Protein AF-A0A6J2UHM6-F1 (afdb_monomer)

Organism: Drosophila lebanonensis (NCBI:txid7225)

Nearest PDB structures (foldseek):
  1sgo-assembly1_A  TM=9.075E-01  e=4.689E-05  Homo sapiens
  2x3h-assembly1_B  TM=3.919E-01  e=9.092E-01  Vectrevirus K15
  8op8-assembly1_A  TM=6.649E-01  e=2.980E+00  Thermochaetoides thermophila
  4gyi-assembly1_A  TM=5.660E-01  e=3.826E+00  Thermochaetoides thermophila DSM 1495
  4gyg-assembly1_A  TM=4.730E-01  e=9.177E+00  Thermochaetoides thermophila DSM 1495

Foldseek 3Di:
DAWDPQDDDDPFKTWDWDAEPVRFIFIWIQGPQAIFTQDSDPPDGPPVCCPPPRGPDGDHYPVRVCVVPYVVVVVVVVVVVVVVVVVVVPPPPPPPPDDDDPDDDD

Solvent-accessible surface area (backbone atoms only — not comparable to full-atom values): 6386 Å² total; per-residue (Å²): 113,48,71,44,89,77,49,76,70,59,100,64,38,36,39,36,27,39,60,42,88,84,71,49,45,29,10,28,39,40,41,93,80,23,39,25,47,39,27,68,42,67,73,45,71,46,81,88,59,41,83,76,69,73,36,71,53,63,24,81,41,73,65,59,43,43,53,73,78,20,66,59,50,50,50,53,51,51,52,52,50,54,52,52,53,52,55,57,72,68,54,72,84,83,85,80,85,80,85,88,82,94,78,88,87,132

Radius of gyration: 24.58 Å; Cα contacts (8 Å, |Δi|>4): 141; chains: 1; bounding box: 58×30×74 Å

Sequence (106 aa):
MFMSKVLPCGSYEAYLNLTTIEQKTYCVEVTSNGYRIVSFEYDTIDSDKIDDGFIDLSFESPEALLTEISPSYVVAFGESLCAKLSEIQRRPDNDNYYGNNERGSS

pLDDT: mean 84.95, std 16.57, range [48.72, 97.69]

Mean predicted aligned error: 9.73 Å

Secondary structure (DSSP, 8-state):
-EE-SSS---SSEEEEEEE-TT--EEEEEEETTEEEEEESSTT---TTSGGGSSSS-EESSHHHHHHHH-HHHHHHHHHHHHHHHHHHHHS---------------

Structure (mmCIF, N/CA/C/O backbone):
data_AF-A0A6J2UHM6-F1
#
_entry.id   AF-A0A6J2UHM6-F1
#
loop_
_atom_site.group_PDB
_atom_site.id
_atom_site.type_symbol
_atom_site.label_atom_id
_atom_site.label_alt_id
_atom_site.label_comp_id
_atom_site.label_asym_id
_atom_site.label_entity_id
_atom_site.label_seq_id
_atom_site.pdbx_PDB_ins_code
_atom_site.Cartn_x
_atom_site.Cartn_y
_atom_site.Cartn_z
_atom_site.occupancy
_atom_site.B_iso_or_equiv
_atom_site.auth_seq_id
_atom_site.auth_comp_id
_atom_site.auth_asym_id
_atom_site.auth_atom_id
_atom_site.pdbx_PDB_model_num
ATOM 1 N N . MET A 1 1 ? -7.044 -2.088 -2.609 1.00 91.06 1 MET A N 1
ATOM 2 C CA . MET A 1 1 ? -5.670 -2.616 -2.700 1.00 91.06 1 MET A CA 1
ATOM 3 C C . MET A 1 1 ? -5.731 -4.015 -3.297 1.00 91.06 1 MET A C 1
AT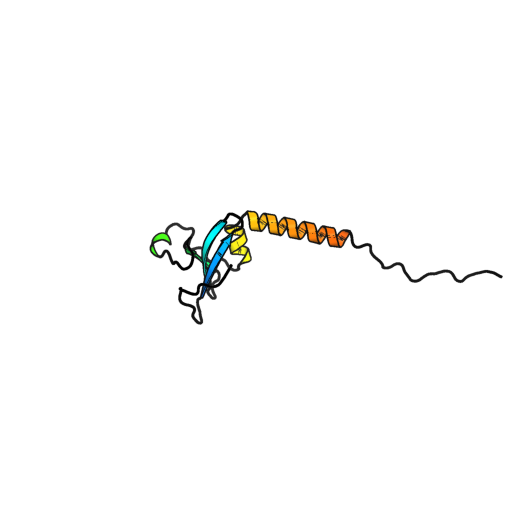OM 5 O O . MET A 1 1 ? -6.579 -4.790 -2.870 1.00 91.06 1 MET A O 1
ATOM 9 N N . PHE A 1 2 ? -4.933 -4.299 -4.326 1.00 96.19 2 PHE A N 1
ATOM 10 C CA . PHE A 1 2 ? -4.921 -5.570 -5.062 1.00 96.19 2 PHE A CA 1
ATOM 11 C C . PHE A 1 2 ? -3.546 -5.821 -5.702 1.00 96.19 2 PHE A C 1
ATOM 13 O O . PHE A 1 2 ? -2.811 -4.878 -5.968 1.00 96.19 2 PHE A O 1
ATOM 20 N N . MET A 1 3 ? -3.199 -7.084 -5.960 1.00 96.25 3 MET A N 1
ATOM 21 C CA . MET A 1 3 ? -1.933 -7.439 -6.618 1.00 96.25 3 MET A CA 1
ATOM 22 C C . MET A 1 3 ? -1.963 -7.090 -8.108 1.00 96.25 3 MET A C 1
ATOM 24 O O . MET A 1 3 ? -2.970 -7.350 -8.778 1.00 96.25 3 MET A O 1
ATOM 28 N N . 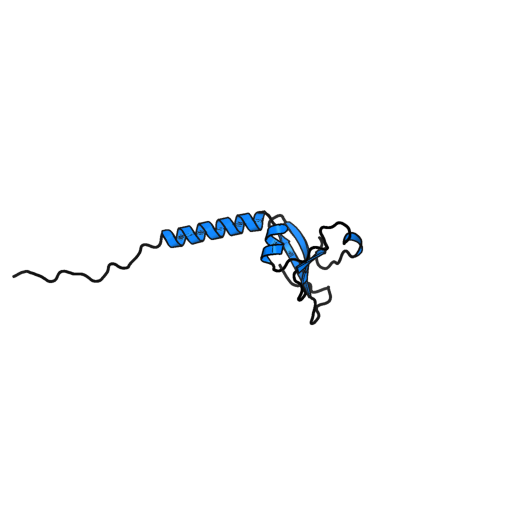SER A 1 4 ? -0.857 -6.556 -8.627 1.00 96.69 4 SER A N 1
ATOM 29 C CA . SER A 1 4 ? -0.665 -6.375 -10.065 1.00 96.69 4 SER A CA 1
ATOM 30 C C . SER A 1 4 ? -0.763 -7.722 -10.778 1.00 96.69 4 SER A C 1
ATOM 32 O O . SER A 1 4 ? -0.236 -8.734 -10.317 1.00 96.69 4 SER A O 1
ATOM 34 N N . LYS A 1 5 ? -1.458 -7.731 -11.917 1.00 94.75 5 LYS A N 1
ATOM 35 C CA . LYS A 1 5 ? -1.524 -8.889 -12.826 1.00 94.75 5 LYS A CA 1
ATOM 36 C C . LYS A 1 5 ? -0.643 -8.712 -14.060 1.00 94.75 5 LYS A C 1
ATOM 38 O O . LYS A 1 5 ? -0.596 -9.606 -14.900 1.00 94.75 5 LYS A O 1
ATOM 43 N N . VAL A 1 6 ? -0.028 -7.540 -14.189 1.00 95.44 6 VAL A N 1
ATOM 44 C CA . VAL A 1 6 ? 0.737 -7.118 -15.363 1.00 95.44 6 VAL A CA 1
ATOM 45 C C . VAL A 1 6 ? 2.228 -7.179 -15.060 1.00 95.44 6 VAL A C 1
ATOM 47 O O . VAL A 1 6 ? 2.999 -7.658 -15.889 1.00 95.44 6 VAL A O 1
ATOM 50 N N . LEU A 1 7 ? 2.625 -6.727 -13.870 1.00 94.25 7 LEU A N 1
ATOM 51 C CA . LEU A 1 7 ? 4.016 -6.732 -13.443 1.00 94.25 7 LEU A CA 1
ATOM 52 C C . LEU A 1 7 ? 4.460 -8.133 -12.986 1.00 94.25 7 LEU A C 1
ATOM 54 O O . LEU A 1 7 ? 3.628 -8.929 -12.533 1.00 94.25 7 LEU A O 1
ATOM 58 N N . PRO A 1 8 ? 5.764 -8.452 -13.094 1.00 90.75 8 PRO A N 1
ATOM 59 C CA . PRO A 1 8 ? 6.301 -9.736 -12.662 1.00 90.75 8 PRO A CA 1
ATOM 60 C C . PRO A 1 8 ? 5.973 -10.030 -11.195 1.00 90.75 8 PRO A C 1
ATOM 62 O O . PRO A 1 8 ? 6.176 -9.202 -10.317 1.00 90.75 8 PRO A O 1
ATOM 65 N N . CYS A 1 9 ? 5.485 -11.235 -10.917 1.00 90.12 9 CYS A N 1
ATOM 66 C CA . CYS A 1 9 ? 5.305 -11.726 -9.555 1.00 90.12 9 CYS A CA 1
ATOM 67 C C . CYS A 1 9 ? 6.178 -12.969 -9.397 1.00 90.12 9 CYS A C 1
ATOM 69 O O . CYS A 1 9 ? 5.898 -14.011 -9.994 1.00 90.12 9 CYS A O 1
ATOM 71 N N . GLY A 1 10 ? 7.262 -12.833 -8.639 1.00 89.50 10 GLY A N 1
ATOM 72 C CA . GLY A 1 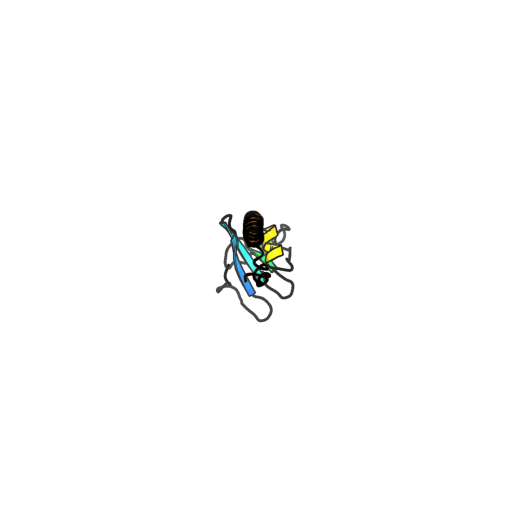10 ? 8.251 -13.878 -8.413 1.00 89.50 10 GLY A CA 1
ATOM 73 C C . GLY A 1 10 ? 8.264 -14.378 -6.972 1.00 89.50 10 GLY A C 1
ATOM 74 O O . GLY A 1 10 ? 7.432 -14.014 -6.146 1.00 89.50 10 GLY A O 1
ATOM 75 N N . SER A 1 11 ? 9.251 -15.217 -6.657 1.00 89.94 11 SER A N 1
ATOM 76 C CA . SER A 1 11 ? 9.448 -15.742 -5.298 1.00 89.94 11 SER A CA 1
ATOM 77 C C . SER A 1 11 ? 9.960 -14.696 -4.300 1.00 89.94 11 SER A C 1
ATOM 79 O O . SER A 1 11 ? 9.890 -14.935 -3.098 1.00 89.94 11 SER A O 1
ATOM 81 N N . TYR A 1 12 ? 10.509 -13.577 -4.785 1.00 89.69 12 TYR A N 1
ATOM 82 C CA . TYR A 1 12 ? 11.213 -12.577 -3.968 1.00 89.69 12 TYR A CA 1
ATOM 83 C C . TYR A 1 12 ? 10.653 -11.159 -4.097 1.00 89.69 12 TYR A C 1
ATOM 85 O O . TYR A 1 12 ? 10.954 -10.312 -3.258 1.00 89.69 12 TYR A O 1
ATOM 93 N N . GLU A 1 13 ? 9.838 -10.915 -5.119 1.00 93.06 13 GLU A N 1
ATOM 94 C CA . GLU A 1 1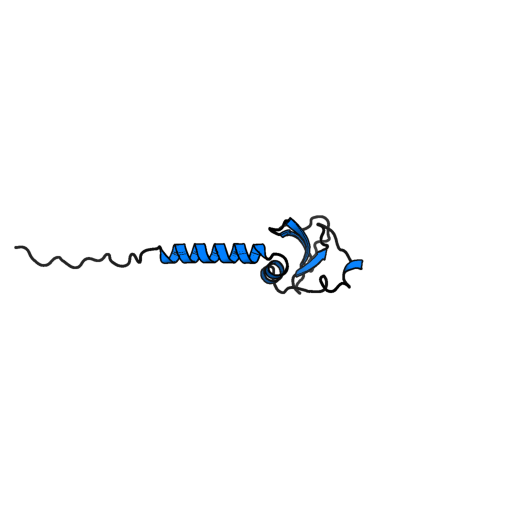3 ? 9.224 -9.620 -5.382 1.00 93.06 13 GLU A CA 1
ATOM 95 C C . GLU A 1 13 ? 7.816 -9.806 -5.944 1.00 93.06 13 GLU A C 1
ATOM 97 O O . GLU A 1 13 ? 7.537 -10.747 -6.697 1.00 93.06 13 GLU A O 1
ATOM 102 N N . ALA A 1 14 ? 6.925 -8.901 -5.566 1.00 95.88 14 ALA A N 1
ATOM 103 C CA . ALA A 1 14 ? 5.595 -8.789 -6.130 1.00 95.88 14 ALA A CA 1
ATOM 104 C C . ALA A 1 14 ? 5.165 -7.322 -6.137 1.00 95.88 14 ALA A C 1
ATOM 106 O O . ALA A 1 14 ? 5.704 -6.511 -5.390 1.00 95.88 14 ALA A O 1
ATOM 107 N N . TYR A 1 15 ? 4.162 -6.986 -6.945 1.00 96.69 15 TYR A N 1
ATOM 108 C CA . TYR A 1 15 ? 3.691 -5.609 -7.066 1.00 96.69 15 TYR A CA 1
ATOM 109 C C . TYR A 1 15 ? 2.240 -5.477 -6.643 1.00 96.69 15 TYR A C 1
ATOM 111 O O . TYR A 1 15 ? 1.390 -6.324 -6.930 1.00 96.69 15 TYR A O 1
ATOM 119 N N . LEU A 1 16 ? 1.962 -4.378 -5.964 1.00 96.50 16 LEU A N 1
ATOM 120 C CA . LEU A 1 16 ? 0.713 -4.094 -5.307 1.00 96.50 16 LEU A CA 1
ATOM 121 C C . LEU A 1 16 ? 0.196 -2.730 -5.743 1.00 96.50 16 LEU A C 1
ATOM 123 O O . LEU A 1 16 ? 0.840 -1.705 -5.550 1.00 96.50 16 LEU A O 1
ATOM 127 N N . ASN A 1 17 ? -1.033 -2.724 -6.230 1.00 97.69 17 ASN A N 1
ATOM 128 C CA . ASN A 1 17 ? -1.760 -1.523 -6.579 1.00 97.69 17 ASN A CA 1
ATOM 129 C C . ASN A 1 17 ? -2.691 -1.119 -5.438 1.00 97.69 17 ASN A C 1
ATOM 131 O O . ASN A 1 17 ? -3.474 -1.926 -4.912 1.00 97.69 17 ASN A O 1
ATOM 135 N N . LEU A 1 18 ? -2.657 0.156 -5.066 1.00 96.69 18 LEU A N 1
ATOM 136 C CA . LEU A 1 18 ? -3.578 0.707 -4.080 1.00 96.69 18 LEU A CA 1
ATOM 137 C C . LEU A 1 18 ? -4.020 2.121 -4.439 1.00 96.69 18 LEU A C 1
ATOM 139 O O . LEU A 1 18 ? -3.292 2.888 -5.062 1.00 96.69 18 LEU A O 1
ATOM 143 N N . THR A 1 19 ? -5.232 2.448 -4.003 1.00 97.62 19 THR A N 1
ATOM 144 C CA . THR A 1 19 ? -5.754 3.810 -4.007 1.00 97.62 19 THR A CA 1
ATOM 145 C C . THR A 1 19 ? -6.077 4.189 -2.579 1.00 97.62 19 THR A C 1
ATOM 147 O O . THR A 1 19 ? -6.729 3.420 -1.867 1.00 97.62 19 THR A O 1
ATOM 150 N N . THR A 1 20 ? -5.579 5.343 -2.157 1.00 96.94 20 THR A N 1
ATOM 151 C CA . THR A 1 20 ? -5.841 5.885 -0.828 1.00 96.94 20 THR A CA 1
ATOM 152 C C . THR A 1 20 ? -7.256 6.450 -0.748 1.00 96.94 20 THR A C 1
ATOM 154 O O . THR A 1 20 ? -7.941 6.619 -1.759 1.00 96.94 20 THR A O 1
ATOM 157 N N . ILE A 1 21 ? -7.712 6.776 0.461 1.00 96.25 21 ILE A N 1
ATOM 158 C CA . ILE A 1 21 ? -9.037 7.381 0.670 1.00 96.25 21 ILE A CA 1
ATOM 159 C C . ILE A 1 21 ? -9.143 8.733 -0.063 1.00 96.25 21 ILE A C 1
ATOM 161 O O . ILE A 1 21 ? -10.202 9.085 -0.578 1.00 96.25 21 ILE A O 1
ATOM 165 N N . GLU A 1 22 ? -8.025 9.449 -0.199 1.00 95.75 22 GLU A N 1
ATOM 166 C CA . GLU A 1 22 ? -7.891 10.704 -0.949 1.00 95.75 22 GLU A CA 1
ATOM 167 C C . GLU A 1 22 ? -7.848 10.523 -2.475 1.00 95.75 22 GLU A C 1
ATOM 169 O O . GLU A 1 22 ? -7.575 11.486 -3.189 1.00 95.75 22 GLU A O 1
ATOM 174 N N . GLN A 1 23 ? -8.098 9.313 -2.985 1.00 96.94 23 GLN A N 1
ATOM 175 C CA . GLN A 1 23 ? -8.085 8.977 -4.415 1.00 96.94 23 GLN A CA 1
ATOM 176 C C . GLN A 1 23 ? -6.707 9.086 -5.085 1.00 96.94 23 GLN A C 1
ATOM 178 O O . GLN A 1 23 ? -6.613 9.195 -6.308 1.00 96.94 23 GLN A O 1
ATOM 183 N N . LYS A 1 24 ? -5.622 9.019 -4.306 1.00 96.00 24 LYS A N 1
ATOM 184 C CA . LYS A 1 24 ? -4.267 8.921 -4.857 1.00 96.00 24 LYS A CA 1
ATOM 185 C C . LYS A 1 24 ? -3.922 7.472 -5.145 1.00 96.00 24 LYS A C 1
ATOM 187 O O . LYS A 1 24 ? -4.212 6.596 -4.335 1.00 96.00 24 LYS A O 1
ATOM 192 N N . THR A 1 25 ? -3.295 7.240 -6.286 1.00 96.62 25 THR A N 1
ATOM 193 C CA . THR A 1 25 ? -2.961 5.906 -6.779 1.00 96.62 25 THR A CA 1
ATOM 194 C C . THR A 1 25 ? -1.468 5.646 -6.650 1.00 96.62 25 THR A C 1
ATOM 196 O O . THR A 1 25 ? -0.661 6.554 -6.824 1.00 96.62 25 THR A O 1
ATOM 199 N N . TYR A 1 26 ? -1.121 4.406 -6.310 1.00 95.25 26 TYR A N 1
ATOM 200 C CA . TYR A 1 26 ? 0.253 3.960 -6.128 1.00 95.25 26 TYR A CA 1
ATOM 201 C C . TYR A 1 26 ? 0.421 2.532 -6.650 1.00 95.25 26 TYR A C 1
ATOM 203 O O . TYR A 1 26 ? -0.457 1.685 -6.445 1.00 95.25 26 TYR A O 1
ATOM 211 N N . CYS A 1 27 ? 1.575 2.274 -7.258 1.00 95.62 27 CYS A N 1
ATOM 212 C CA . CYS A 1 27 ? 2.134 0.941 -7.441 1.00 95.62 27 CYS A CA 1
ATOM 213 C C . CYS A 1 27 ? 3.289 0.768 -6.454 1.00 95.62 27 CYS A C 1
ATOM 215 O O . CYS A 1 27 ? 4.161 1.633 -6.332 1.00 95.62 27 CYS A O 1
ATOM 217 N N . VAL A 1 28 ? 3.267 -0.339 -5.723 1.00 95.00 28 VAL A N 1
ATOM 218 C CA . VAL A 1 28 ? 4.168 -0.627 -4.612 1.00 95.00 28 VAL A CA 1
ATOM 219 C C . VAL A 1 28 ? 4.839 -1.962 -4.867 1.00 95.00 28 VAL A C 1
ATOM 221 O O . VAL A 1 28 ? 4.172 -2.976 -5.051 1.00 95.00 28 VAL A O 1
ATOM 224 N N . GLU A 1 29 ? 6.159 -1.969 -4.856 1.00 94.75 29 GLU A N 1
ATOM 225 C CA . GLU A 1 29 ? 6.957 -3.181 -4.833 1.00 94.75 29 GLU A CA 1
ATOM 226 C C . GLU A 1 29 ? 6.996 -3.745 -3.412 1.00 94.75 29 GLU A C 1
ATOM 228 O O . GLU A 1 29 ? 7.212 -3.025 -2.434 1.00 94.75 29 GLU A O 1
ATOM 233 N N . VAL A 1 30 ? 6.775 -5.048 -3.308 1.00 94.88 30 VAL A N 1
ATOM 234 C CA . VAL A 1 30 ? 6.772 -5.811 -2.066 1.00 94.88 30 VAL A CA 1
ATOM 235 C C . VAL A 1 30 ? 7.902 -6.821 -2.142 1.00 94.88 30 VAL A C 1
ATOM 237 O O . VAL A 1 30 ? 7.882 -7.721 -2.981 1.00 94.88 30 VAL A O 1
ATOM 240 N N . THR A 1 31 ? 8.872 -6.687 -1.245 1.00 93.88 31 THR A N 1
ATOM 241 C CA . THR A 1 31 ? 10.006 -7.611 -1.114 1.00 93.88 31 THR A CA 1
ATOM 242 C C . THR A 1 31 ? 10.170 -8.042 0.341 1.00 93.88 31 THR A C 1
ATOM 244 O O . THR A 1 31 ? 9.465 -7.568 1.234 1.00 93.88 31 THR A O 1
ATOM 247 N N . SER A 1 32 ? 11.148 -8.906 0.622 1.00 92.19 32 SER A N 1
ATOM 248 C CA . SER A 1 32 ? 11.541 -9.217 2.004 1.00 92.19 32 SER A CA 1
ATOM 249 C C . SER A 1 32 ? 12.032 -7.999 2.794 1.00 92.19 32 SER A C 1
ATOM 251 O O . SER A 1 32 ? 12.052 -8.050 4.020 1.00 92.19 32 SER A O 1
ATOM 253 N N . ASN A 1 33 ? 12.444 -6.928 2.109 1.00 89.94 33 ASN A N 1
ATOM 254 C CA . ASN A 1 33 ? 12.950 -5.707 2.734 1.00 89.94 33 ASN A CA 1
ATOM 255 C C . ASN A 1 33 ? 11.834 -4.704 3.059 1.00 89.94 33 ASN A C 1
ATOM 257 O O . ASN A 1 33 ? 12.111 -3.680 3.678 1.00 89.94 33 ASN A O 1
ATOM 261 N N . GLY A 1 34 ? 10.593 -4.992 2.654 1.00 94.00 34 GLY A N 1
ATOM 262 C CA . GLY A 1 34 ? 9.432 -4.159 2.934 1.00 94.00 34 GLY A CA 1
ATOM 263 C C . GLY A 1 34 ? 8.699 -3.709 1.675 1.00 94.00 34 GLY A C 1
ATOM 264 O O . GLY A 1 34 ? 8.640 -4.426 0.672 1.00 94.00 34 GLY A O 1
ATOM 265 N N . TYR A 1 35 ? 8.116 -2.518 1.767 1.00 94.69 35 TYR A N 1
ATOM 266 C CA . TYR A 1 35 ? 7.202 -1.940 0.790 1.00 94.69 35 TYR A CA 1
ATOM 267 C C . TYR A 1 35 ? 7.810 -0.665 0.231 1.00 94.69 35 TYR A C 1
ATOM 269 O O . TYR A 1 35 ? 8.099 0.253 0.992 1.00 94.69 35 TYR A O 1
ATOM 277 N N . ARG A 1 36 ? 7.982 -0.579 -1.083 1.00 93.50 36 ARG A N 1
ATOM 278 C CA . ARG A 1 36 ? 8.556 0.597 -1.740 1.00 93.50 36 ARG A CA 1
ATOM 279 C C . ARG A 1 36 ? 7.616 1.089 -2.823 1.00 93.50 36 ARG A C 1
ATOM 281 O O . ARG A 1 36 ? 7.172 0.308 -3.656 1.00 93.50 36 ARG A O 1
ATOM 288 N N . ILE A 1 37 ? 7.290 2.375 -2.821 1.00 93.06 37 ILE A N 1
ATOM 289 C CA . ILE A 1 37 ? 6.478 2.971 -3.890 1.00 93.06 37 ILE A CA 1
ATOM 290 C C . ILE A 1 37 ? 7.341 3.019 -5.140 1.00 93.06 37 ILE A C 1
ATOM 292 O O . ILE A 1 37 ? 8.415 3.588 -5.084 1.00 93.06 37 ILE A O 1
ATOM 296 N N . VAL A 1 38 ? 6.879 2.455 -6.252 1.00 92.56 38 VAL A N 1
ATOM 297 C CA . VAL A 1 38 ? 7.624 2.431 -7.524 1.00 92.56 38 VAL A CA 1
ATOM 298 C C . VAL A 1 38 ? 6.944 3.227 -8.635 1.00 92.56 38 VAL A C 1
ATOM 300 O O . VAL A 1 38 ? 7.566 3.496 -9.659 1.00 92.56 38 VAL A O 1
ATOM 303 N N . SER A 1 39 ? 5.681 3.621 -8.451 1.00 93.06 39 SER A N 1
ATOM 304 C CA . SER A 1 39 ? 4.967 4.537 -9.347 1.00 93.06 39 SER A CA 1
ATOM 305 C C . SER A 1 39 ? 3.738 5.146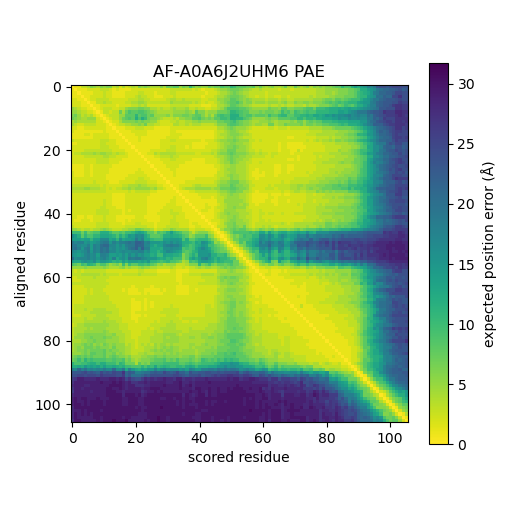 -8.665 1.00 93.06 39 SER A C 1
ATOM 307 O O . SER A 1 39 ? 3.218 4.606 -7.684 1.00 93.06 39 SER A O 1
ATOM 309 N N . PHE A 1 40 ? 3.246 6.258 -9.217 1.00 92.94 40 PHE A N 1
ATOM 310 C CA . PHE A 1 40 ? 1.949 6.864 -8.879 1.00 92.94 40 PHE A CA 1
ATOM 311 C C . PHE A 1 40 ? 0.814 6.423 -9.823 1.00 92.94 40 PHE A C 1
ATOM 313 O O . PHE A 1 40 ? -0.305 6.935 -9.757 1.00 92.94 40 PHE A O 1
ATOM 320 N N . GLU A 1 41 ? 1.089 5.461 -10.701 1.00 94.62 41 GLU A N 1
ATOM 321 C CA . GLU A 1 41 ? 0.111 4.815 -11.569 1.00 94.62 41 GLU A CA 1
ATOM 322 C C . GLU A 1 41 ? 0.088 3.311 -11.296 1.00 94.62 41 GLU A C 1
ATOM 324 O O . GLU A 1 41 ? 1.085 2.725 -10.879 1.00 94.62 41 GLU A O 1
ATOM 329 N N . TYR A 1 42 ? -1.066 2.677 -11.506 1.00 97.06 42 TYR A N 1
ATOM 330 C CA . TYR A 1 42 ? -1.171 1.226 -11.385 1.00 97.06 42 TYR A CA 1
ATOM 331 C C . TYR A 1 42 ? -0.3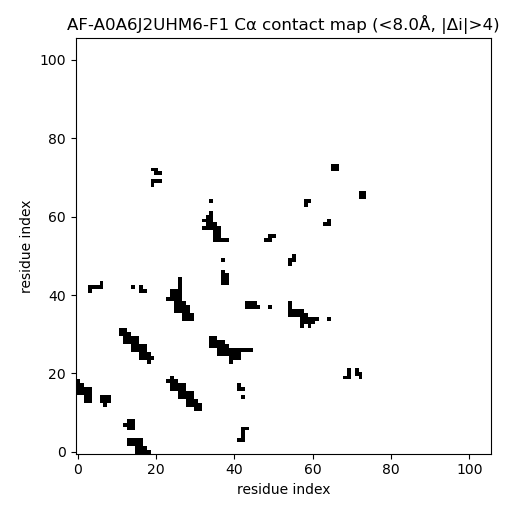19 0.514 -12.421 1.00 97.06 42 TYR A C 1
ATOM 333 O O . TYR A 1 42 ? -0.229 0.963 -13.559 1.00 97.06 42 TYR A O 1
ATOM 341 N N . ASP A 1 43 ? 0.201 -0.653 -12.037 1.00 96.44 43 ASP A N 1
ATOM 342 C CA . ASP A 1 43 ? 0.882 -1.572 -12.954 1.00 96.44 43 ASP A CA 1
ATOM 343 C C . ASP A 1 43 ? 2.106 -0.958 -13.666 1.00 96.44 43 ASP A C 1
ATOM 345 O O . ASP A 1 43 ? 2.541 -1.460 -14.701 1.00 96.44 43 ASP A O 1
ATOM 349 N N . THR A 1 44 ? 2.688 0.092 -13.081 1.00 94.69 44 THR A N 1
ATOM 350 C CA . THR A 1 44 ? 3.813 0.849 -13.642 1.00 94.69 44 THR A CA 1
ATOM 351 C C . THR A 1 44 ? 4.995 0.873 -12.670 1.00 94.69 44 THR A C 1
ATOM 353 O O . THR A 1 44 ? 4.823 0.794 -11.451 1.00 94.69 44 THR A O 1
ATOM 356 N N . ILE A 1 45 ? 6.207 0.980 -13.222 1.00 91.94 45 ILE A N 1
ATOM 357 C CA . ILE A 1 45 ? 7.465 1.212 -12.501 1.00 91.94 45 ILE A CA 1
ATOM 358 C C . ILE A 1 45 ? 8.133 2.427 -13.159 1.00 91.94 45 ILE A C 1
ATOM 360 O O . ILE A 1 45 ? 8.544 2.355 -14.316 1.00 91.94 45 ILE A O 1
ATOM 364 N N . ASP A 1 46 ? 8.222 3.549 -12.446 1.00 87.56 46 ASP A N 1
ATOM 365 C CA . ASP A 1 46 ? 8.854 4.784 -12.923 1.00 87.56 46 ASP A CA 1
ATOM 366 C C . ASP A 1 46 ? 10.355 4.781 -12.567 1.00 87.56 46 ASP A C 1
ATOM 368 O O . ASP A 1 46 ? 10.792 5.496 -11.664 1.00 87.56 46 ASP A O 1
ATOM 372 N N . SER A 1 47 ? 11.168 3.984 -13.273 1.00 73.00 47 SER A N 1
ATOM 373 C CA . SER A 1 47 ? 12.615 3.852 -13.005 1.00 73.00 47 SER A CA 1
ATOM 374 C C . SER A 1 47 ? 13.402 5.166 -13.098 1.00 73.00 47 SER A C 1
ATOM 376 O O . SER A 1 47 ? 14.425 5.315 -12.437 1.00 73.00 47 SER A O 1
ATOM 378 N N . ASP A 1 48 ? 12.901 6.133 -13.866 1.00 66.81 48 ASP A N 1
ATOM 379 C CA . ASP A 1 48 ? 13.575 7.413 -14.113 1.00 66.81 48 ASP A CA 1
ATOM 380 C C . ASP A 1 48 ? 13.225 8.495 -13.074 1.00 66.81 48 ASP A C 1
ATOM 382 O O . ASP A 1 48 ? 13.846 9.554 -13.055 1.00 66.81 48 ASP A O 1
ATOM 386 N N . LYS A 1 49 ? 12.228 8.252 -12.209 1.00 59.00 49 LYS A N 1
ATOM 387 C CA . LYS A 1 49 ? 11.768 9.202 -11.172 1.00 59.00 49 LYS A CA 1
ATOM 388 C C . LYS A 1 49 ? 12.237 8.826 -9.763 1.00 59.00 49 LYS A C 1
ATOM 390 O O . LYS A 1 49 ? 11.873 9.489 -8.794 1.00 59.00 49 LYS A O 1
ATOM 395 N N . ILE A 1 50 ? 13.032 7.760 -9.647 1.00 56.84 50 ILE A N 1
ATOM 396 C CA . ILE A 1 50 ? 13.502 7.204 -8.369 1.00 56.84 50 ILE A CA 1
ATOM 397 C C . ILE A 1 50 ? 14.409 8.195 -7.610 1.00 56.84 50 ILE A C 1
ATOM 399 O O . ILE A 1 50 ? 14.422 8.184 -6.381 1.00 56.84 50 ILE A O 1
ATOM 403 N N . ASP A 1 51 ? 15.078 9.115 -8.313 1.00 54.47 51 ASP A N 1
ATOM 404 C CA . ASP A 1 51 ? 16.034 10.072 -7.730 1.00 54.47 51 ASP A CA 1
ATOM 405 C C . ASP A 1 51 ? 15.404 11.261 -6.968 1.00 54.47 51 ASP A C 1
ATOM 407 O O . ASP A 1 51 ? 16.114 11.966 -6.250 1.00 54.47 51 ASP A O 1
ATOM 411 N N . ASP A 1 52 ? 14.083 11.476 -7.032 1.00 55.81 52 ASP A N 1
ATOM 412 C CA . ASP A 1 52 ? 13.423 12.622 -6.369 1.00 55.81 52 ASP A CA 1
ATOM 413 C C . ASP A 1 52 ? 13.104 12.385 -4.870 1.00 55.81 52 ASP A C 1
ATOM 415 O O . ASP A 1 52 ? 12.290 13.083 -4.260 1.00 55.81 52 ASP A O 1
ATOM 419 N N . GLY A 1 53 ? 13.749 11.400 -4.234 1.00 55.56 53 GLY A N 1
ATOM 420 C CA . GLY A 1 53 ? 13.783 11.218 -2.773 1.00 55.56 53 GLY A CA 1
ATOM 421 C C . GLY A 1 53 ? 12.526 10.629 -2.116 1.00 55.56 53 GLY A C 1
ATOM 422 O O . GLY A 1 53 ? 12.597 10.202 -0.967 1.00 55.56 53 GLY A O 1
ATOM 423 N N . PHE A 1 54 ? 11.391 10.553 -2.818 1.00 55.06 54 PHE A N 1
ATOM 424 C CA . PHE A 1 54 ? 10.145 9.968 -2.288 1.00 55.06 54 PHE A CA 1
ATOM 425 C C . PHE A 1 54 ? 9.992 8.465 -2.597 1.00 55.06 54 PHE A C 1
ATOM 427 O O . PHE A 1 54 ? 9.263 7.758 -1.907 1.00 55.06 54 PHE A O 1
ATOM 434 N N . ILE A 1 55 ? 10.676 7.974 -3.636 1.00 59.75 55 ILE A N 1
ATOM 435 C CA . ILE A 1 55 ? 10.514 6.618 -4.193 1.00 59.75 55 ILE A CA 1
ATOM 436 C C . ILE A 1 55 ? 11.556 5.620 -3.648 1.00 59.75 55 ILE A C 1
ATOM 438 O O . ILE A 1 55 ? 11.337 4.413 -3.703 1.00 59.75 55 ILE A O 1
ATOM 442 N N . ASP A 1 56 ? 12.647 6.085 -3.032 1.00 65.00 56 ASP A N 1
ATOM 443 C CA . ASP A 1 56 ? 13.673 5.194 -2.457 1.00 65.00 56 ASP A CA 1
ATOM 444 C C . ASP A 1 56 ? 13.411 4.799 -0.987 1.00 65.00 56 ASP A C 1
ATOM 446 O O . ASP A 1 56 ? 14.161 4.044 -0.368 1.00 65.00 56 ASP A O 1
ATOM 450 N N . LEU A 1 57 ? 12.309 5.276 -0.402 1.00 79.31 57 LEU A N 1
ATOM 451 C CA . LEU A 1 57 ? 11.921 4.908 0.957 1.00 79.31 57 LEU A CA 1
ATOM 452 C C . LEU A 1 57 ? 11.251 3.528 0.961 1.00 79.31 57 LEU A C 1
ATOM 454 O O . LEU A 1 57 ? 10.159 3.337 0.423 1.00 79.31 57 LEU A O 1
ATOM 458 N N . SER A 1 58 ? 11.919 2.565 1.597 1.00 89.94 58 SER A N 1
ATOM 459 C CA . SER A 1 58 ? 11.342 1.257 1.915 1.00 89.94 58 SER A CA 1
ATOM 460 C C . SER A 1 58 ? 10.695 1.303 3.298 1.00 89.94 58 SER A C 1
ATOM 462 O O . SER A 1 58 ? 11.354 1.598 4.294 1.00 89.94 58 SER A O 1
ATOM 464 N N . PHE A 1 59 ? 9.404 1.000 3.358 1.00 94.31 59 PHE A N 1
ATOM 465 C CA . PHE A 1 59 ? 8.619 0.941 4.585 1.00 94.31 59 PHE A CA 1
ATOM 466 C C . PHE A 1 59 ? 8.604 -0.485 5.137 1.00 94.31 59 PHE A C 1
ATOM 468 O O . PHE A 1 59 ? 8.436 -1.446 4.390 1.00 94.31 59 PHE A O 1
ATOM 475 N N . GLU A 1 60 ? 8.733 -0.631 6.453 1.00 94.62 60 GLU A N 1
ATOM 476 C CA . GLU A 1 60 ? 8.807 -1.940 7.121 1.00 94.62 60 GLU A CA 1
ATOM 477 C C . GLU A 1 60 ? 7.490 -2.731 7.090 1.00 94.62 60 GLU A C 1
ATOM 479 O O . GLU A 1 60 ? 7.494 -3.962 7.128 1.00 94.62 60 GLU A O 1
ATOM 484 N N . SER A 1 61 ? 6.354 -2.035 7.010 1.00 94.75 61 SER A N 1
ATOM 485 C CA . SER A 1 61 ? 5.027 -2.641 7.053 1.00 94.75 61 SER A CA 1
ATOM 486 C C . SER A 1 61 ? 4.015 -1.874 6.189 1.00 94.75 61 SER A C 1
ATOM 488 O O . SER A 1 61 ? 4.234 -0.694 5.880 1.00 94.75 61 SER A O 1
ATOM 490 N N . PRO A 1 62 ? 2.879 -2.500 5.817 1.00 94.06 62 PRO A N 1
ATOM 491 C CA . PRO A 1 62 ? 1.794 -1.804 5.131 1.00 94.06 62 PRO A CA 1
ATOM 492 C C . PRO A 1 62 ? 1.248 -0.627 5.944 1.00 94.06 62 PRO A C 1
ATOM 494 O O . PRO A 1 62 ? 0.878 0.394 5.373 1.00 94.06 62 PRO A O 1
ATOM 497 N N . GLU A 1 63 ? 1.196 -0.746 7.271 1.00 94.12 63 GLU A N 1
ATOM 498 C CA . GLU A 1 63 ? 0.695 0.309 8.153 1.00 94.12 63 GLU A CA 1
ATOM 499 C C . GLU A 1 63 ? 1.616 1.529 8.145 1.00 94.12 63 GLU A C 1
ATOM 501 O O . GLU A 1 63 ? 1.119 2.653 8.068 1.00 94.12 63 GLU A O 1
ATOM 506 N N . ALA A 1 64 ? 2.938 1.319 8.181 1.00 94.94 64 ALA A N 1
ATOM 507 C CA . ALA A 1 64 ? 3.923 2.396 8.091 1.00 94.94 64 ALA A CA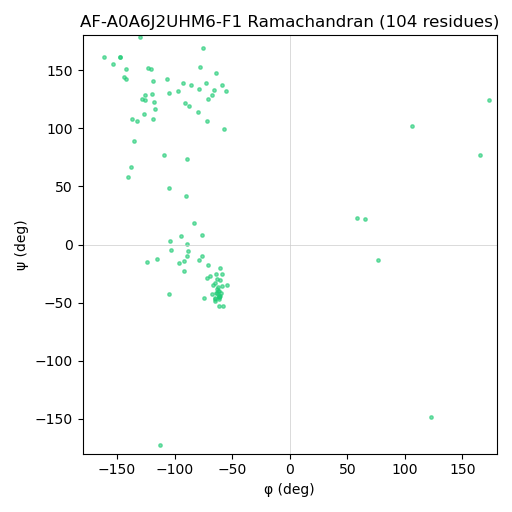 1
ATOM 508 C C . ALA A 1 64 ? 3.799 3.144 6.755 1.00 94.94 64 ALA A C 1
ATOM 510 O O . ALA A 1 64 ? 3.715 4.371 6.739 1.00 94.94 64 ALA A O 1
ATOM 511 N N . LEU A 1 65 ? 3.677 2.400 5.649 1.00 94.94 65 LEU A N 1
ATOM 512 C CA . LEU A 1 65 ? 3.428 2.966 4.323 1.00 94.94 65 LEU A CA 1
ATOM 513 C C . LEU A 1 65 ? 2.131 3.792 4.291 1.00 94.94 65 LEU A C 1
ATOM 515 O O . LEU A 1 65 ? 2.144 4.946 3.873 1.00 94.94 65 LEU A O 1
ATOM 519 N N . LEU A 1 66 ? 1.004 3.214 4.724 1.00 95.50 66 LEU A N 1
ATOM 520 C CA . LEU A 1 66 ? -0.309 3.869 4.668 1.00 95.50 66 LEU A CA 1
ATOM 521 C C . LEU A 1 66 ? -0.392 5.106 5.566 1.00 95.50 66 LEU A C 1
ATOM 523 O O . LEU A 1 66 ? -1.070 6.068 5.207 1.00 95.50 66 LEU A O 1
ATOM 527 N N . THR A 1 67 ? 0.306 5.088 6.703 1.00 94.69 67 THR A N 1
ATOM 528 C CA . THR A 1 67 ? 0.409 6.238 7.610 1.00 94.69 67 THR A CA 1
ATOM 529 C C . THR A 1 67 ? 1.103 7.418 6.934 1.00 94.69 67 THR A C 1
ATOM 531 O O . THR A 1 67 ? 0.670 8.553 7.117 1.00 94.69 67 THR A O 1
ATOM 534 N N . GLU A 1 68 ? 2.124 7.155 6.116 1.00 93.75 68 GLU A N 1
ATOM 535 C CA . GLU A 1 68 ? 2.851 8.193 5.380 1.00 93.75 68 GLU A CA 1
ATOM 536 C C . GLU A 1 68 ? 2.038 8.730 4.190 1.00 93.75 68 GLU A C 1
ATOM 538 O O . GLU A 1 68 ? 1.918 9.940 3.994 1.00 93.75 68 GLU A O 1
ATOM 543 N N . ILE A 1 69 ? 1.438 7.843 3.385 1.00 93.75 69 ILE A N 1
ATOM 544 C CA . ILE A 1 69 ? 0.831 8.247 2.102 1.00 93.75 69 ILE A CA 1
ATOM 545 C C . ILE A 1 69 ? -0.653 8.624 2.175 1.00 93.75 69 ILE A C 1
ATOM 547 O O . ILE A 1 69 ? -1.175 9.206 1.220 1.00 93.75 69 ILE A O 1
ATOM 551 N N . SER A 1 70 ? -1.353 8.298 3.267 1.00 96.06 70 SER A N 1
ATOM 552 C CA . SER A 1 70 ? -2.791 8.557 3.417 1.00 96.06 70 SER A CA 1
ATOM 553 C C . SER A 1 70 ? -3.129 9.140 4.795 1.00 96.06 70 SER A C 1
ATOM 555 O O . SER A 1 70 ? -3.481 8.415 5.728 1.00 96.06 70 SER A O 1
ATOM 557 N N . PRO A 1 71 ? -3.107 10.475 4.945 1.00 95.81 71 PRO A N 1
ATOM 558 C CA . PRO A 1 71 ? -3.553 11.137 6.172 1.00 95.81 71 PRO A CA 1
ATOM 559 C C . PRO A 1 71 ? -4.978 10.747 6.603 1.00 95.81 71 PRO A C 1
ATOM 561 O O . PRO A 1 71 ? -5.267 10.608 7.790 1.00 95.81 71 PRO A O 1
ATOM 564 N N . SER A 1 72 ? -5.878 10.519 5.649 1.00 96.94 72 SER A N 1
ATOM 565 C CA . SER A 1 72 ? -7.263 10.116 5.908 1.00 96.94 72 SER A CA 1
ATOM 566 C C . SER A 1 72 ? -7.357 8.680 6.403 1.00 96.94 72 SER A C 1
ATOM 568 O O . SER A 1 72 ? -8.273 8.378 7.161 1.00 96.94 72 SER A O 1
ATOM 570 N N . TYR A 1 73 ? -6.423 7.798 6.026 1.00 96.38 73 TYR A N 1
ATOM 571 C CA . TYR A 1 73 ? -6.326 6.472 6.637 1.00 96.38 73 TYR A CA 1
ATOM 572 C C . TYR A 1 73 ? -6.045 6.594 8.137 1.00 96.38 73 TYR A C 1
ATOM 574 O O . TYR A 1 73 ? -6.728 5.952 8.931 1.00 96.38 73 TYR A O 1
ATOM 582 N N . VAL A 1 74 ? -5.119 7.472 8.536 1.00 96.31 74 VAL A N 1
ATOM 583 C CA . VAL A 1 74 ? -4.799 7.716 9.953 1.00 96.31 74 VAL A CA 1
ATOM 584 C C . VAL A 1 74 ? -6.021 8.240 10.709 1.00 96.31 74 VAL A C 1
ATOM 586 O O . VAL A 1 74 ? -6.340 7.742 11.790 1.00 96.31 74 VAL A O 1
ATOM 589 N N . VAL A 1 75 ? -6.743 9.201 10.124 1.00 97.31 75 VAL A N 1
ATOM 590 C CA . VAL A 1 75 ? -7.982 9.738 10.712 1.00 97.31 75 VAL A CA 1
ATOM 591 C C . VAL A 1 75 ? -9.043 8.644 10.846 1.00 97.31 75 VAL A C 1
ATOM 593 O O . VAL A 1 75 ? -9.536 8.411 11.947 1.00 97.31 75 VAL A O 1
ATOM 596 N N . ALA A 1 76 ? -9.349 7.920 9.767 1.00 96.00 76 ALA A N 1
ATOM 597 C CA . ALA A 1 76 ? -10.371 6.873 9.760 1.00 96.00 76 ALA A CA 1
ATOM 598 C C . ALA A 1 76 ? -10.034 5.714 10.713 1.00 96.00 76 ALA A C 1
ATOM 600 O O . ALA A 1 76 ? -10.920 5.151 11.366 1.00 96.00 76 ALA A O 1
ATOM 601 N N . PHE A 1 77 ? -8.750 5.362 10.826 1.00 95.31 77 PHE A N 1
ATOM 602 C CA . PHE A 1 77 ? -8.271 4.372 11.783 1.00 95.31 77 PHE A CA 1
ATOM 603 C C . PHE A 1 77 ? -8.476 4.853 13.225 1.00 95.31 77 PHE A C 1
ATOM 605 O O . PHE A 1 77 ? -9.021 4.115 14.048 1.00 95.31 77 PHE A O 1
ATOM 612 N N . GLY A 1 78 ? -8.115 6.106 13.520 1.00 96.00 78 GLY A N 1
ATOM 613 C CA . GLY A 1 78 ? -8.340 6.724 14.827 1.00 96.00 78 GLY A CA 1
ATOM 614 C C . GLY A 1 78 ? -9.821 6.789 15.207 1.00 96.00 78 GLY A C 1
ATOM 615 O O . GLY A 1 78 ? -10.194 6.416 16.319 1.00 96.00 78 GLY A O 1
ATOM 616 N N . GLU A 1 79 ? -10.687 7.186 14.275 1.00 96.75 79 GLU A N 1
ATOM 617 C CA . GLU A 1 79 ? -12.141 7.204 14.473 1.00 96.75 79 GLU A CA 1
ATOM 618 C C . GLU A 1 79 ? -12.696 5.803 14.759 1.00 96.75 79 GLU A C 1
ATOM 620 O O . GLU A 1 79 ? -13.468 5.617 15.704 1.00 96.75 79 GLU A O 1
ATOM 625 N N . SER A 1 80 ? -12.249 4.800 13.999 1.00 95.88 80 SER A N 1
ATOM 626 C CA . SER A 1 80 ? -12.640 3.401 14.200 1.00 95.88 80 SER A CA 1
ATOM 627 C C . SER A 1 80 ? -12.206 2.879 15.573 1.00 95.88 80 SER A C 1
ATOM 629 O O . SER A 1 80 ? -12.971 2.177 16.243 1.00 95.88 80 SER A O 1
ATOM 631 N N . LEU A 1 81 ? -11.007 3.255 16.030 1.00 95.44 81 LEU A N 1
ATOM 632 C CA . LEU A 1 81 ? -10.499 2.901 17.353 1.00 95.44 81 LEU A CA 1
ATOM 633 C C . LEU A 1 81 ? -11.336 3.544 18.468 1.00 95.44 81 LEU A C 1
ATOM 635 O O . LEU A 1 81 ? -11.780 2.851 19.385 1.00 95.44 81 LEU A O 1
ATOM 639 N N . CYS A 1 82 ? -11.613 4.846 18.372 1.00 96.38 82 CYS A N 1
ATOM 640 C CA . CYS A 1 82 ? -12.456 5.568 19.327 1.00 96.38 82 CYS A CA 1
ATOM 641 C C . CYS A 1 82 ? -13.875 4.985 19.406 1.00 96.38 82 CYS A C 1
ATOM 643 O O . CYS A 1 82 ? -14.424 4.822 20.503 1.00 96.38 82 CYS A O 1
ATOM 645 N N . ALA A 1 83 ? -14.460 4.624 18.2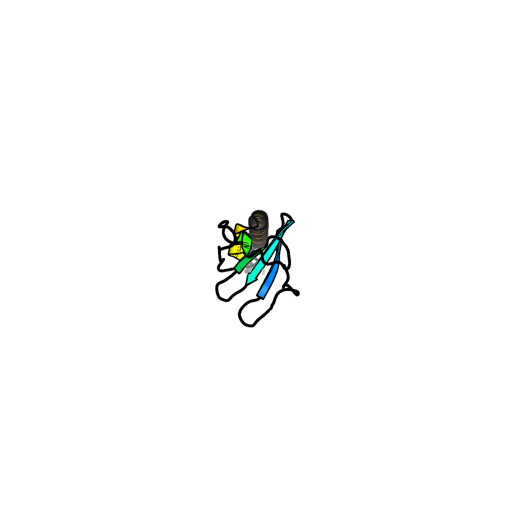60 1.00 95.44 83 ALA A N 1
ATOM 646 C CA . ALA A 1 83 ? -15.771 3.987 18.201 1.00 95.44 83 ALA A CA 1
ATOM 647 C C . ALA A 1 83 ? -15.770 2.641 18.942 1.00 95.44 83 ALA A C 1
ATOM 649 O O . ALA A 1 83 ? -16.629 2.403 19.793 1.00 95.44 83 ALA A O 1
ATOM 650 N N . LYS A 1 84 ? -14.761 1.794 18.701 1.00 94.94 84 LYS A N 1
ATOM 651 C CA . LYS A 1 84 ? -14.614 0.495 19.378 1.00 94.94 84 LYS A CA 1
ATOM 652 C C . LYS A 1 84 ? -14.398 0.626 20.883 1.00 94.94 84 LYS A C 1
ATOM 654 O O . LYS A 1 84 ? -15.016 -0.105 21.653 1.00 94.94 84 LYS A O 1
ATOM 659 N N . LEU A 1 85 ? -13.576 1.577 21.322 1.00 94.94 85 LEU A N 1
ATOM 660 C CA . LEU A 1 85 ? -13.380 1.850 22.749 1.00 94.94 85 LEU A CA 1
ATOM 661 C C . LEU A 1 85 ? -14.686 2.291 23.426 1.00 94.94 85 LEU A C 1
ATOM 663 O O . LEU A 1 85 ? -14.995 1.840 24.529 1.00 94.94 85 LEU A O 1
ATOM 667 N N . SER A 1 86 ? -15.487 3.109 22.741 1.00 94.12 86 SER A N 1
ATOM 668 C CA . SER A 1 86 ? -16.793 3.560 23.238 1.00 94.12 86 SER A CA 1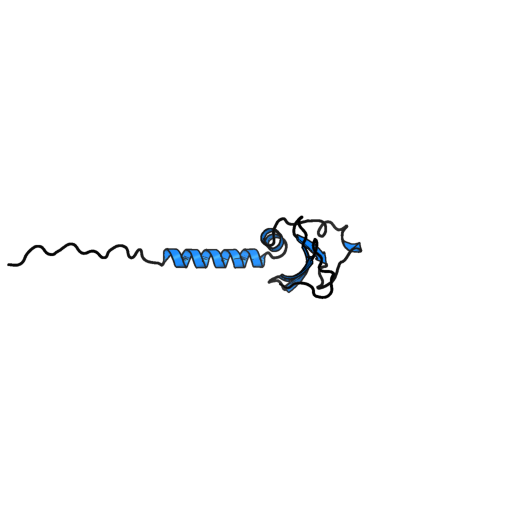
ATOM 669 C C . SER A 1 86 ? -17.809 2.415 23.353 1.00 94.12 86 SER A C 1
ATOM 671 O O . SER A 1 86 ? -18.617 2.397 24.282 1.00 94.12 86 SER A O 1
ATOM 673 N N . GLU A 1 87 ? -17.771 1.437 22.440 1.00 93.88 87 GLU A N 1
ATOM 674 C CA . GLU A 1 87 ? -18.587 0.216 22.526 1.00 93.88 87 GLU A CA 1
ATOM 675 C C . GLU A 1 87 ? -18.227 -0.624 23.757 1.00 93.88 87 GLU A C 1
ATOM 677 O O . GLU A 1 87 ? -19.123 -1.117 24.445 1.00 93.88 87 GLU A O 1
ATOM 682 N N . ILE A 1 88 ? -16.930 -0.758 24.059 1.00 92.00 88 ILE A N 1
ATOM 683 C CA . ILE A 1 88 ? -16.450 -1.510 25.226 1.00 92.00 88 ILE A CA 1
ATOM 684 C C . ILE A 1 88 ? -16.913 -0.840 26.522 1.00 92.00 88 ILE A C 1
ATOM 686 O O . ILE A 1 88 ? -17.471 -1.515 27.379 1.00 92.00 88 ILE A O 1
ATOM 690 N N . GLN A 1 89 ? -16.759 0.482 26.646 1.00 87.50 89 GLN A N 1
ATOM 691 C CA . GLN A 1 89 ? -17.181 1.227 27.842 1.00 87.50 89 GLN A CA 1
ATOM 692 C C . GLN A 1 89 ? -18.692 1.170 28.095 1.00 87.50 89 GLN A C 1
ATOM 694 O O . GLN A 1 89 ? -19.138 1.264 29.235 1.00 87.50 89 GLN A O 1
ATOM 699 N N . ARG A 1 90 ? -19.499 1.037 27.035 1.00 79.88 90 ARG A N 1
ATOM 700 C CA . ARG A 1 90 ? -20.958 0.941 27.154 1.00 79.88 90 ARG A CA 1
ATOM 701 C C . ARG A 1 90 ? -21.424 -0.452 27.570 1.00 79.88 90 ARG A C 1
ATOM 703 O O . ARG A 1 90 ? -22.592 -0.597 27.913 1.00 79.88 90 ARG A O 1
ATOM 710 N N . ARG A 1 91 ? -20.570 -1.477 27.517 1.00 71.25 91 ARG A N 1
ATOM 711 C CA . ARG A 1 91 ? -20.931 -2.833 27.935 1.00 71.25 91 ARG A CA 1
ATOM 712 C C . ARG A 1 91 ? -21.039 -2.825 29.468 1.00 71.25 91 ARG A C 1
ATOM 714 O O . ARG A 1 91 ? -20.009 -2.706 30.119 1.00 71.25 91 ARG A O 1
ATOM 721 N N . PRO A 1 92 ? -22.249 -2.874 30.060 1.00 61.28 92 PRO A N 1
ATOM 722 C CA . PRO A 1 92 ? -22.358 -2.862 31.510 1.00 61.28 92 PRO A CA 1
ATOM 723 C C . PRO A 1 92 ? -21.737 -4.152 32.053 1.00 61.28 92 PRO A C 1
ATOM 725 O O . PRO A 1 92 ? -22.021 -5.231 31.524 1.00 61.28 92 PRO A O 1
ATOM 728 N N . ASP A 1 93 ? -20.895 -4.031 33.083 1.00 60.09 93 ASP A N 1
ATOM 729 C CA . ASP A 1 93 ? -20.344 -5.160 33.834 1.00 60.09 93 ASP A CA 1
ATOM 730 C C . ASP A 1 93 ? -21.502 -5.987 34.398 1.00 60.09 93 ASP A C 1
ATOM 732 O O . ASP A 1 93 ? -22.133 -5.636 35.395 1.00 60.09 93 ASP A O 1
ATOM 736 N N . ASN A 1 94 ? -21.828 -7.082 33.718 1.00 56.78 94 ASN A N 1
ATOM 737 C CA . ASN A 1 94 ? -22.947 -7.951 34.061 1.00 56.78 94 ASN A CA 1
ATOM 738 C C . ASN A 1 94 ? -22.506 -9.060 35.035 1.00 56.78 94 ASN A C 1
ATOM 740 O O . ASN A 1 94 ? -22.925 -10.206 34.905 1.00 56.78 94 ASN A O 1
ATOM 744 N N . ASP A 1 95 ? -21.676 -8.702 36.020 1.00 56.34 95 ASP A N 1
ATOM 745 C CA . ASP A 1 95 ? -21.180 -9.587 37.084 1.00 56.34 95 ASP A CA 1
ATOM 746 C C . ASP A 1 95 ? -21.887 -9.305 38.425 1.00 56.34 95 ASP A C 1
ATOM 748 O O . ASP A 1 95 ? -21.260 -9.147 39.467 1.00 56.34 95 ASP A O 1
ATOM 752 N N . ASN A 1 96 ? -23.222 -9.229 38.426 1.00 56.06 96 ASN A N 1
ATOM 753 C CA . ASN A 1 96 ? -24.016 -9.147 39.662 1.00 56.06 96 ASN A CA 1
ATOM 754 C C . ASN A 1 96 ? -25.305 -9.978 39.580 1.00 56.06 96 ASN A C 1
ATOM 756 O O . ASN A 1 96 ? -26.414 -9.472 39.748 1.00 56.06 96 ASN A O 1
ATOM 760 N N . TYR A 1 97 ? -25.166 -11.284 39.336 1.00 51.38 97 TYR A N 1
ATOM 761 C CA . TYR A 1 97 ? -26.293 -12.214 39.441 1.00 51.38 97 TYR A CA 1
ATOM 762 C C . TYR A 1 97 ? -25.914 -13.533 40.126 1.00 51.38 97 TYR A C 1
ATOM 764 O O . TYR A 1 97 ? -25.950 -14.595 39.521 1.00 51.38 97 TYR A O 1
ATOM 772 N N . TYR A 1 98 ? -25.587 -13.474 41.419 1.00 52.69 98 TYR A N 1
ATOM 773 C CA . TYR A 1 98 ? -25.949 -14.549 42.350 1.00 52.69 98 TYR A CA 1
ATOM 774 C C . TYR A 1 98 ? -26.469 -13.926 43.644 1.00 52.69 98 TYR A C 1
ATOM 776 O O . TYR A 1 98 ? -25.740 -13.289 44.402 1.00 52.69 98 TYR A O 1
ATOM 784 N N . GLY A 1 99 ? -27.784 -14.053 43.823 1.00 50.25 99 GLY A N 1
ATOM 785 C CA . GLY A 1 99 ? -28.548 -13.451 44.900 1.00 50.25 99 GLY A CA 1
ATOM 786 C C . GLY A 1 99 ? -28.208 -14.032 46.267 1.00 50.25 99 GLY A C 1
ATOM 787 O O . GLY A 1 99 ? -28.297 -15.234 46.495 1.00 50.25 99 GLY A O 1
ATOM 788 N N . ASN A 1 100 ? -27.914 -13.139 47.204 1.00 52.16 100 ASN A N 1
ATOM 789 C CA . ASN A 1 100 ? -28.219 -13.365 48.607 1.00 52.16 100 ASN A CA 1
ATOM 790 C C . ASN A 1 100 ? -29.645 -12.863 48.842 1.00 52.16 100 ASN A C 1
ATOM 792 O O . ASN A 1 100 ? -29.896 -11.682 48.610 1.00 52.16 100 ASN A O 1
ATOM 796 N N . ASN A 1 101 ? -30.556 -13.748 49.262 1.00 52.06 101 ASN A N 1
ATOM 797 C CA . ASN A 1 101 ? -31.522 -13.531 50.352 1.00 52.06 101 ASN A CA 1
ATOM 798 C C . ASN A 1 101 ? -32.644 -14.584 50.324 1.00 52.06 101 ASN A C 1
ATOM 800 O O . ASN A 1 101 ? -33.784 -14.287 49.986 1.00 52.06 101 ASN A O 1
ATOM 804 N N . GLU A 1 102 ? -32.342 -15.796 50.792 1.00 52.97 102 GLU A N 1
ATOM 805 C CA . GLU A 1 102 ? -33.340 -16.630 51.473 1.00 52.97 102 GLU A CA 1
ATOM 806 C C . GLU A 1 102 ? -32.981 -16.687 52.963 1.00 52.97 102 GLU A C 1
ATOM 808 O O . GLU A 1 102 ? -32.399 -17.642 53.474 1.00 52.97 102 GLU A O 1
ATOM 813 N N . ARG A 1 103 ? -33.293 -15.603 53.679 1.00 53.53 103 ARG A N 1
ATOM 814 C CA . ARG A 1 103 ? -33.449 -15.628 55.135 1.00 53.53 103 ARG A CA 1
ATOM 815 C C . ARG A 1 103 ? -34.735 -14.902 55.509 1.00 53.53 103 ARG A C 1
ATOM 817 O O . ARG A 1 103 ? -34.770 -13.678 55.523 1.00 53.53 103 ARG A O 1
ATOM 824 N N . GLY A 1 104 ? -35.737 -15.693 55.889 1.00 48.72 104 GLY A N 1
ATOM 825 C CA . GLY A 1 104 ? -36.766 -15.303 56.851 1.00 48.72 104 GLY A CA 1
ATOM 826 C C . GLY A 1 104 ? -38.148 -15.003 56.277 1.00 48.72 104 GLY A C 1
ATOM 827 O O . GLY A 1 104 ? -38.377 -13.905 55.785 1.00 48.72 104 GLY A O 1
ATOM 828 N N . SER A 1 105 ? -39.066 -15.962 56.426 1.00 51.62 105 SER A N 1
ATOM 829 C CA . SER A 1 105 ? -40.499 -15.834 56.785 1.00 51.62 105 SER A CA 1
ATOM 830 C C . SER A 1 105 ? -41.102 -17.240 56.643 1.00 51.62 105 SER A C 1
ATOM 832 O O . SER A 1 105 ? -40.948 -17.829 55.580 1.00 51.62 105 SER A O 1
ATOM 834 N N . SER A 1 106 ? -41.744 -17.899 57.602 1.00 49.00 106 SER A N 1
ATOM 835 C CA . SER A 1 106 ? -42.109 -17.670 59.003 1.00 49.00 106 SER A CA 1
ATOM 836 C C . SER A 1 106 ? -42.340 -19.046 59.631 1.00 49.00 106 SER A C 1
ATOM 838 O O . SER A 1 106 ? -42.596 -19.998 58.859 1.00 49.00 106 SER A O 1
#

InterPro domains:
  IPR007967 GSKIP domain [PF05303] (3-87)
  IPR023231 GSKIP domain superfamily [G3DSA:3.30.2280.10] (1-93)
  IPR023231 GSKIP domain superfamily [SSF103107] (1-90)
  IPR037395 GSK3B-interacting protein [PTHR12490] (1-90)